Protein AF-A0A3B9PQG3-F1 (afdb_monomer_lite)

Foldseek 3Di:
DAAEAQKDKDFDDDPNDTPDIDIDRAHNVVLLVVQCVVVVHDSVVSVVCVVVVVDDPCCCPPRVVVSLLVVLVVVLVVLVCVVVVDVDDDDAEAEYAYLNLLRPCSQVSNCVSNVHRYDYDALCVVPDDDPVDDVVVCRSCRRNCPVVSVVVCVVVPD

Secondary structure (DSSP, 8-state):
-EE-SS-EEEEEEETTEEEEEEEES--HHHHHHHHHHHHT--HHHHHHHHHHT-S-TTHIIIIIHHHHHHHHHHHHHHHHHHHHHSS----SEEEEBSGGGGSTTHHHHHHHHHTSEEEE--TTTTPPPPTTS-HHHHHHHGGGGHHHHHHHHTTS--

Sequence (158 aa):
VDIGASVMNVTMFRNGQSIYSREQAFGGSQLTQDIARQYGMSFEEAEAAKRAGSLPDSYPRDMMRPFMDSLALEVSRALQFFFTSTSFNQVDHIVLAGGCAVMPGLGDVVGARAQVDTIIANPFAGMTLSSKVRPKALLADAPSLMAACGLALRRFDA

Radius of gyration: 16.83 Å; chains: 1; bounding box: 45×30×45 Å

pLDDT: mean 94.5, std 5.49, range [44.44, 98.31]

Structure (mmCIF, N/CA/C/O backbone):
data_AF-A0A3B9PQG3-F1
#
_entry.id   AF-A0A3B9PQG3-F1
#
loop_
_atom_site.group_PDB
_atom_site.id
_atom_site.type_symbol
_atom_site.label_atom_id
_atom_site.label_alt_id
_atom_site.label_comp_id
_atom_site.label_asym_id
_atom_site.label_entity_id
_atom_site.label_seq_id
_atom_site.pdbx_PDB_ins_code
_atom_site.Cartn_x
_atom_site.Cartn_y
_atom_site.Cartn_z
_atom_site.occupancy
_atom_site.B_iso_or_equiv
_atom_site.auth_seq_id
_atom_site.auth_comp_id
_atom_site.auth_asym_id
_atom_site.auth_atom_id
_atom_site.pdbx_PDB_model_num
ATOM 1 N N . VAL A 1 1 ? -4.626 0.442 6.675 1.00 97.50 1 VAL A N 1
ATOM 2 C CA . VAL A 1 1 ? -3.214 0.701 6.320 1.00 97.50 1 VAL A CA 1
ATOM 3 C C . VAL A 1 1 ? -3.191 1.270 4.918 1.00 97.50 1 VAL A C 1
ATOM 5 O O . VAL A 1 1 ? -3.508 0.547 3.987 1.00 97.50 1 VAL A O 1
ATOM 8 N N . ASP A 1 2 ? -2.898 2.554 4.773 1.00 97.69 2 ASP A N 1
ATOM 9 C CA . ASP A 1 2 ? -2.782 3.229 3.479 1.00 97.69 2 ASP A CA 1
ATOM 10 C C . ASP A 1 2 ? -1.301 3.345 3.107 1.00 97.69 2 ASP A C 1
ATOM 12 O O . ASP A 1 2 ? -0.537 3.995 3.821 1.00 97.69 2 ASP A O 1
ATOM 16 N N . ILE A 1 3 ? -0.882 2.661 2.041 1.00 97.69 3 ILE A N 1
ATOM 17 C CA . ILE A 1 3 ? 0.507 2.647 1.580 1.00 97.69 3 ILE A CA 1
ATOM 18 C C . ILE A 1 3 ? 0.643 3.529 0.338 1.00 97.69 3 ILE A C 1
ATOM 20 O O . ILE A 1 3 ? 0.370 3.111 -0.797 1.00 97.69 3 ILE A O 1
ATOM 24 N N . GLY A 1 4 ? 1.110 4.755 0.565 1.00 95.75 4 GLY A N 1
ATOM 25 C CA . GLY A 1 4 ? 1.406 5.725 -0.478 1.00 95.75 4 GLY A CA 1
ATOM 26 C C . GLY A 1 4 ? 2.776 5.524 -1.129 1.00 95.75 4 GLY A C 1
ATOM 27 O O . GLY A 1 4 ? 3.433 4.487 -1.004 1.00 95.75 4 GLY A O 1
ATOM 28 N N . ALA A 1 5 ? 3.220 6.556 -1.846 1.00 95.44 5 ALA A N 1
ATOM 29 C CA . ALA A 1 5 ? 4.530 6.567 -2.490 1.00 95.44 5 ALA A CA 1
ATOM 30 C C . ALA A 1 5 ? 5.664 6.708 -1.459 1.00 95.44 5 ALA A C 1
ATOM 32 O O . ALA A 1 5 ? 6.602 5.921 -1.467 1.00 95.44 5 ALA A O 1
ATOM 33 N N . SER A 1 6 ? 5.563 7.662 -0.533 1.00 96.06 6 SER A N 1
ATOM 34 C CA . SER A 1 6 ? 6.644 7.952 0.429 1.00 96.06 6 SER A CA 1
ATOM 35 C C . SER A 1 6 ? 6.250 7.742 1.890 1.00 96.06 6 SER A C 1
ATOM 37 O O . SER A 1 6 ? 7.124 7.657 2.749 1.00 96.06 6 SER A O 1
ATOM 39 N N . VAL A 1 7 ? 4.948 7.687 2.171 1.00 97.12 7 VAL A N 1
ATOM 40 C CA . VAL A 1 7 ? 4.403 7.579 3.525 1.00 97.12 7 VAL A CA 1
ATOM 41 C C . VAL A 1 7 ? 3.385 6.450 3.567 1.00 97.12 7 VAL A C 1
ATOM 43 O O . VAL A 1 7 ? 2.550 6.316 2.667 1.00 97.12 7 VAL A O 1
ATOM 46 N N . MET A 1 8 ? 3.453 5.669 4.640 1.00 97.44 8 MET A N 1
ATOM 47 C CA . MET A 1 8 ? 2.469 4.671 5.014 1.00 97.44 8 MET A CA 1
ATOM 48 C C . MET A 1 8 ? 1.732 5.157 6.259 1.00 97.44 8 MET A C 1
ATOM 50 O O . MET A 1 8 ? 2.355 5.435 7.283 1.00 97.44 8 MET A O 1
ATOM 54 N N . ASN A 1 9 ? 0.405 5.196 6.185 1.00 97.44 9 ASN A N 1
ATOM 55 C CA . ASN A 1 9 ? -0.466 5.578 7.287 1.00 97.44 9 ASN A CA 1
ATOM 56 C C . ASN A 1 9 ? -1.170 4.350 7.864 1.00 97.44 9 ASN A C 1
ATOM 58 O O . ASN A 1 9 ? -1.861 3.601 7.164 1.00 97.44 9 ASN A O 1
ATOM 62 N N . VAL A 1 10 ? -1.022 4.145 9.168 1.00 97.38 10 VAL A N 1
ATOM 63 C CA . VAL A 1 10 ? -1.710 3.089 9.907 1.00 97.38 10 VAL A CA 1
ATOM 64 C C . VAL A 1 10 ? -2.716 3.736 10.837 1.00 97.38 10 VAL A C 1
ATOM 66 O O . VAL A 1 10 ? -2.344 4.378 11.814 1.00 97.38 10 VAL A O 1
ATOM 69 N N . THR A 1 11 ? -3.995 3.537 10.537 1.00 97.25 11 THR A N 1
ATOM 70 C CA . THR A 1 11 ? -5.111 4.033 11.342 1.00 97.25 11 THR A CA 1
ATOM 71 C C . THR A 1 11 ? -5.914 2.851 11.865 1.00 97.25 11 THR A C 1
ATOM 73 O O . THR A 1 11 ? -6.300 1.980 11.083 1.00 97.25 11 THR A O 1
ATOM 76 N N . MET A 1 12 ? -6.158 2.825 13.175 1.00 96.62 12 MET A N 1
ATOM 77 C CA . MET A 1 12 ? -7.014 1.834 13.825 1.00 96.62 12 MET A CA 1
ATOM 78 C C . MET A 1 12 ? -8.394 2.431 14.049 1.00 96.62 12 MET A C 1
ATOM 80 O O . MET A 1 12 ? -8.521 3.512 14.629 1.00 96.62 12 MET A O 1
ATOM 84 N N . PHE A 1 13 ? -9.421 1.704 13.620 1.00 96.06 13 PHE A N 1
ATOM 85 C CA . PHE A 1 13 ? -10.812 2.094 13.796 1.00 96.06 13 PHE A CA 1
ATOM 86 C C . PHE A 1 13 ? -11.514 1.165 14.778 1.00 96.06 13 PHE A C 1
ATOM 88 O O . PHE A 1 13 ? -11.330 -0.049 14.739 1.00 96.06 13 PHE A O 1
ATOM 95 N N . ARG A 1 14 ? -12.379 1.736 15.615 1.00 94.50 14 ARG A N 1
ATOM 96 C CA . ARG A 1 14 ? -13.340 0.996 16.434 1.00 94.50 14 ARG A CA 1
ATOM 97 C C . ARG A 1 14 ? -14.684 1.702 16.365 1.00 94.50 14 ARG A C 1
ATOM 99 O O . ARG A 1 14 ? -14.751 2.902 16.602 1.00 94.50 14 ARG A O 1
ATOM 106 N N . ASN A 1 15 ? -15.748 0.968 16.039 1.00 93.12 15 ASN A N 1
ATOM 107 C CA . ASN A 1 15 ? -17.109 1.511 15.927 1.00 93.12 15 ASN A CA 1
ATOM 108 C C . ASN A 1 15 ? -17.186 2.772 15.037 1.00 93.12 15 ASN A C 1
ATOM 110 O O . ASN A 1 15 ? -17.832 3.754 15.389 1.00 93.12 15 ASN A O 1
ATOM 114 N N . GLY A 1 16 ? -16.461 2.768 13.912 1.00 89.62 16 GLY A N 1
ATOM 115 C CA . GLY A 1 16 ? -16.402 3.898 12.976 1.00 89.62 16 GLY A CA 1
ATOM 116 C C . GLY A 1 16 ? -15.525 5.077 13.419 1.00 89.62 16 GLY A C 1
ATOM 117 O O . GLY A 1 16 ? -15.369 6.025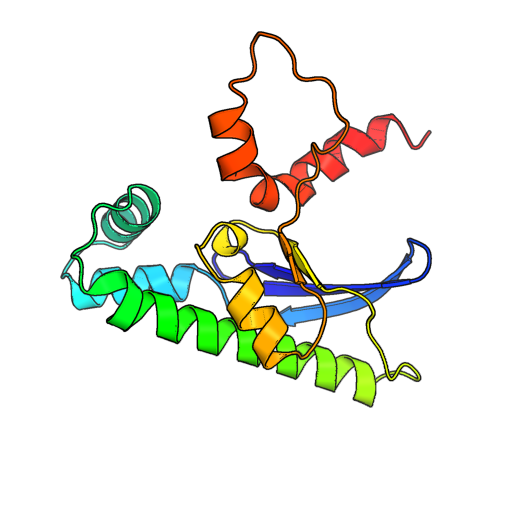 12.657 1.00 89.62 16 GLY A O 1
ATOM 118 N N . GLN A 1 17 ? -14.912 5.031 14.605 1.00 93.06 17 GLN A N 1
ATOM 119 C CA . GLN A 1 17 ? -14.049 6.098 15.113 1.00 93.06 17 GLN A CA 1
ATOM 120 C C . GLN A 1 17 ? -12.574 5.709 15.042 1.00 93.06 17 GLN A C 1
ATOM 122 O O . GLN A 1 17 ? -12.203 4.586 15.383 1.00 93.06 17 GLN A O 1
ATOM 127 N N . SER A 1 18 ? -11.727 6.649 14.619 1.00 94.25 18 SER A N 1
ATOM 128 C CA . SER A 1 18 ? -10.272 6.490 14.674 1.00 94.25 18 SER A CA 1
ATOM 129 C C . SER A 1 18 ? -9.798 6.599 16.122 1.00 94.25 18 SER A C 1
ATOM 131 O O . SER A 1 18 ? -10.031 7.61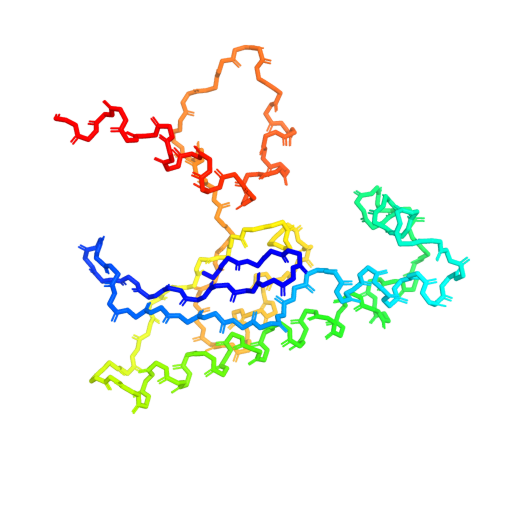5 16.775 1.00 94.25 18 SER A O 1
ATOM 133 N N . ILE A 1 19 ? -9.148 5.550 16.623 1.00 95.44 19 ILE A N 1
ATOM 134 C CA . ILE A 1 19 ? -8.654 5.465 18.009 1.00 95.44 19 ILE A CA 1
ATOM 135 C C . ILE A 1 19 ? -7.128 5.548 18.102 1.00 95.44 19 ILE A C 1
ATOM 137 O O . ILE A 1 19 ? -6.579 5.766 19.179 1.00 95.44 19 ILE A O 1
ATOM 141 N N . TYR A 1 20 ? -6.437 5.351 16.982 1.00 95.12 20 TYR A N 1
ATOM 142 C CA . TYR A 1 20 ? -4.985 5.398 16.890 1.00 95.12 20 TYR A CA 1
ATOM 143 C C . TYR A 1 20 ? -4.593 5.702 15.450 1.00 95.12 20 TYR A C 1
ATOM 145 O O . TYR A 1 20 ? -5.177 5.146 14.519 1.00 95.12 20 TYR A O 1
ATOM 153 N N . SER A 1 21 ? -3.590 6.553 15.262 1.00 95.38 21 SER A N 1
ATOM 154 C CA . SER A 1 21 ? -3.018 6.817 13.947 1.00 95.38 21 SER A CA 1
ATOM 155 C C . SER A 1 21 ? -1.517 7.016 14.058 1.00 95.38 21 SER A C 1
ATOM 157 O O . SER A 1 21 ? -1.042 7.666 14.991 1.00 95.38 21 SER A O 1
ATOM 159 N N . ARG A 1 22 ? -0.775 6.466 13.102 1.00 93.94 22 ARG A N 1
ATOM 160 C CA . ARG A 1 22 ? 0.666 6.656 12.995 1.00 93.94 22 ARG A CA 1
ATOM 161 C C . ARG A 1 22 ? 1.103 6.666 11.541 1.00 93.94 22 ARG A C 1
ATOM 163 O O . ARG A 1 22 ? 0.631 5.861 10.740 1.00 93.94 22 ARG A O 1
ATOM 170 N N . GLU A 1 23 ? 2.050 7.542 11.248 1.00 95.50 23 GLU A N 1
ATOM 171 C CA . GLU A 1 23 ? 2.705 7.624 9.949 1.00 95.50 23 GLU A CA 1
ATOM 172 C C . GLU A 1 23 ? 4.098 6.990 10.025 1.00 95.50 23 GLU A C 1
ATOM 174 O O . GLU A 1 23 ? 4.794 7.095 11.040 1.00 95.50 23 GLU A O 1
ATOM 179 N N . GLN A 1 24 ? 4.504 6.337 8.942 1.00 94.12 24 GLN A N 1
ATOM 180 C CA . GLN A 1 24 ? 5.828 5.755 8.763 1.00 94.12 24 GLN A CA 1
ATOM 181 C C . GLN A 1 24 ? 6.386 6.227 7.418 1.00 94.12 24 GLN A C 1
ATOM 183 O O . GLN A 1 24 ? 5.690 6.170 6.402 1.00 94.12 24 GLN A O 1
ATOM 188 N N . ALA A 1 25 ? 7.648 6.663 7.395 1.00 96.31 25 ALA A N 1
ATOM 189 C CA . ALA A 1 25 ? 8.363 7.020 6.167 1.00 96.31 25 ALA A CA 1
ATOM 190 C C . ALA A 1 25 ? 8.750 5.751 5.385 1.00 96.31 25 ALA A C 1
ATOM 192 O O . ALA A 1 25 ? 9.902 5.323 5.372 1.00 96.31 25 ALA A O 1
ATOM 193 N N . PHE A 1 26 ? 7.744 5.108 4.803 1.00 96.81 26 PHE A N 1
ATOM 194 C CA . PHE A 1 26 ? 7.833 3.878 4.032 1.00 96.81 26 PHE A CA 1
ATOM 195 C C . PHE A 1 26 ? 6.793 3.931 2.912 1.00 96.81 26 PHE A C 1
ATOM 197 O O . PHE A 1 26 ? 5.665 4.368 3.134 1.00 96.81 26 PHE A O 1
ATOM 204 N N . GLY A 1 27 ? 7.137 3.469 1.712 1.00 96.00 27 GLY A N 1
ATOM 205 C CA . GLY A 1 27 ? 6.189 3.452 0.604 1.00 96.00 27 GLY A CA 1
ATOM 206 C C . GLY A 1 27 ? 6.794 2.987 -0.714 1.00 96.00 27 GLY A C 1
ATOM 207 O O . GLY A 1 27 ? 7.972 2.637 -0.802 1.00 96.00 27 GLY A O 1
ATOM 208 N N . GLY A 1 28 ? 5.967 2.989 -1.758 1.00 96.88 28 GLY A N 1
ATOM 209 C CA . GLY A 1 28 ? 6.313 2.446 -3.074 1.00 96.88 28 GLY A CA 1
ATOM 210 C C . GLY A 1 28 ? 7.472 3.138 -3.795 1.00 96.88 28 GLY A C 1
ATOM 211 O O . GLY A 1 28 ? 8.076 2.520 -4.669 1.00 96.88 28 GLY A O 1
ATOM 212 N N . SER A 1 29 ? 7.821 4.373 -3.426 1.00 97.25 29 SER A N 1
ATOM 213 C CA . SER A 1 29 ? 8.975 5.100 -3.967 1.00 97.25 29 SER A CA 1
ATOM 214 C C . SER A 1 29 ? 10.284 4.367 -3.694 1.00 97.25 29 SER A C 1
ATOM 216 O O . SER A 1 29 ? 11.190 4.444 -4.519 1.00 97.25 29 SER A O 1
ATOM 218 N N . GLN A 1 30 ? 10.387 3.640 -2.574 1.00 97.06 30 GLN A N 1
ATOM 219 C CA . GLN A 1 30 ? 11.568 2.832 -2.270 1.00 97.06 30 GLN A CA 1
ATOM 220 C C . GLN A 1 30 ? 11.753 1.732 -3.321 1.00 97.06 30 GLN A C 1
ATOM 222 O O . GLN A 1 30 ? 12.812 1.637 -3.932 1.00 97.06 30 GLN A O 1
ATOM 227 N N . LEU A 1 31 ? 10.685 0.987 -3.623 1.00 97.56 31 LEU A N 1
ATOM 228 C CA . LEU A 1 31 ? 10.709 -0.036 -4.667 1.00 97.56 31 LEU A CA 1
ATOM 229 C C . LEU A 1 31 ? 11.034 0.559 -6.042 1.00 97.56 31 LEU A C 1
ATOM 231 O O . LEU A 1 31 ? 11.818 -0.013 -6.791 1.00 97.56 31 LEU A O 1
ATOM 235 N N . THR A 1 32 ? 10.466 1.719 -6.374 1.00 98.00 32 THR A N 1
ATOM 236 C CA . THR A 1 32 ? 10.758 2.410 -7.638 1.00 98.00 32 THR A CA 1
ATOM 237 C C . THR A 1 32 ? 12.224 2.833 -7.740 1.00 98.00 32 THR A C 1
ATOM 239 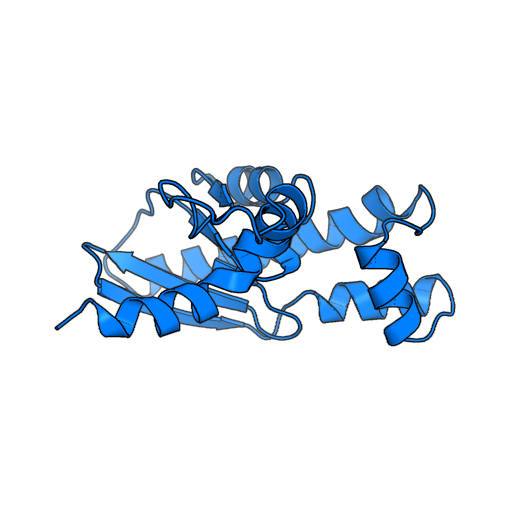O O . THR A 1 32 ? 12.835 2.665 -8.793 1.00 98.00 32 THR A O 1
ATOM 242 N N . GLN A 1 33 ? 12.820 3.333 -6.654 1.00 97.62 33 GLN A N 1
ATOM 243 C CA . GLN A 1 33 ? 14.248 3.663 -6.614 1.00 97.62 33 GLN A CA 1
ATOM 244 C C . GLN A 1 33 ? 15.127 2.425 -6.779 1.00 97.62 33 GLN A C 1
ATOM 246 O O . GLN A 1 33 ? 16.127 2.485 -7.495 1.00 97.62 33 GLN A O 1
ATOM 251 N N . ASP A 1 34 ? 14.755 1.311 -6.153 1.00 97.06 34 ASP A N 1
ATOM 252 C CA . ASP A 1 34 ? 15.495 0.061 -6.288 1.00 97.06 34 ASP A CA 1
ATOM 253 C C . ASP A 1 34 ? 15.447 -0.435 -7.739 1.00 97.06 34 ASP A C 1
ATOM 255 O O . ASP A 1 34 ? 16.491 -0.763 -8.300 1.00 97.06 34 ASP A O 1
ATOM 259 N N . ILE A 1 35 ? 14.272 -0.408 -8.384 1.00 97.81 35 ILE A N 1
ATOM 260 C CA . ILE A 1 35 ? 14.096 -0.756 -9.809 1.00 97.81 35 ILE A CA 1
ATOM 261 C C . ILE A 1 35 ? 14.981 0.133 -10.689 1.00 97.81 35 ILE A C 1
ATOM 263 O O . ILE A 1 35 ? 15.716 -0.375 -11.536 1.00 97.81 35 ILE A O 1
ATOM 267 N N . ALA A 1 36 ? 14.942 1.451 -10.467 1.00 97.81 36 ALA A N 1
ATOM 268 C CA . ALA A 1 36 ? 15.739 2.417 -11.218 1.00 97.81 36 ALA A CA 1
ATOM 269 C C . ALA A 1 36 ? 17.240 2.101 -11.132 1.00 97.81 36 ALA A C 1
ATOM 271 O O . ALA A 1 36 ? 17.930 2.050 -12.149 1.00 97.81 36 ALA A O 1
ATOM 272 N N . ARG A 1 37 ? 17.737 1.806 -9.925 1.00 97.25 37 ARG A N 1
ATOM 273 C CA . ARG A 1 37 ? 19.141 1.438 -9.690 1.00 97.25 37 ARG A CA 1
ATOM 274 C C . ARG A 1 37 ? 19.509 0.105 -10.333 1.00 97.25 37 ARG A C 1
ATOM 276 O O . ARG A 1 37 ? 20.555 0.016 -10.965 1.00 97.25 37 ARG A O 1
ATOM 283 N N . GLN A 1 38 ? 18.661 -0.910 -10.177 1.00 96.62 38 GLN A N 1
ATOM 284 C CA . GLN A 1 38 ? 18.934 -2.267 -10.649 1.00 96.62 38 GLN A CA 1
ATOM 285 C C . GLN A 1 38 ? 18.976 -2.358 -12.177 1.00 96.62 38 GLN A C 1
ATOM 287 O O . GLN A 1 38 ? 19.794 -3.096 -12.723 1.00 96.62 38 GLN A O 1
ATOM 292 N N . TYR A 1 39 ? 18.100 -1.623 -12.865 1.00 95.56 39 TYR A N 1
ATOM 293 C CA . TYR A 1 39 ? 17.972 -1.691 -14.322 1.00 95.56 39 TYR A CA 1
ATOM 294 C C . TYR A 1 39 ? 18.550 -0.473 -15.055 1.00 95.56 39 TYR A C 1
ATOM 296 O O . TYR A 1 39 ? 18.420 -0.387 -16.273 1.00 95.56 39 TYR A O 1
ATOM 304 N N . GLY A 1 40 ? 19.197 0.455 -14.340 1.00 96.25 40 GLY A N 1
ATOM 305 C CA . GLY A 1 40 ? 19.820 1.640 -14.936 1.00 96.25 40 GLY A CA 1
ATOM 306 C C . GLY A 1 40 ? 18.820 2.600 -15.586 1.00 96.25 40 GLY A C 1
ATOM 307 O O . GLY A 1 40 ? 19.140 3.226 -16.592 1.00 96.25 40 GLY A O 1
ATOM 308 N N . MET A 1 41 ? 17.610 2.686 -15.033 1.00 97.19 41 MET A N 1
ATOM 309 C CA . MET A 1 41 ? 16.521 3.535 -15.521 1.00 97.19 41 MET A CA 1
ATOM 310 C C . MET A 1 41 ? 16.444 4.836 -14.715 1.00 97.19 41 MET A C 1
ATOM 312 O O . MET A 1 41 ? 16.886 4.902 -13.565 1.00 97.19 41 MET A O 1
ATOM 316 N N . SER A 1 42 ? 15.819 5.868 -15.277 1.00 98.12 42 SER A N 1
ATOM 317 C CA . SER A 1 42 ? 15.339 6.995 -14.475 1.00 98.12 42 SER A CA 1
ATOM 318 C C . SER A 1 42 ? 14.204 6.561 -13.535 1.00 98.12 42 SER A C 1
ATOM 320 O O . SER A 1 42 ? 13.564 5.523 -13.722 1.00 98.12 42 SER A O 1
ATOM 322 N N . PHE A 1 43 ? 13.922 7.369 -12.509 1.00 97.62 43 PHE A N 1
ATOM 323 C CA . PHE A 1 43 ? 12.820 7.095 -11.579 1.00 97.62 43 PHE A CA 1
ATOM 324 C C . PHE A 1 43 ? 11.459 7.021 -12.294 1.00 97.62 43 PHE A C 1
ATOM 326 O O . PHE A 1 43 ? 10.634 6.169 -11.971 1.00 97.62 43 PHE A O 1
ATOM 333 N N . GLU A 1 44 ? 11.234 7.888 -13.283 1.00 97.56 44 GLU A N 1
ATOM 334 C CA . GLU A 1 44 ? 9.987 7.943 -14.053 1.00 97.56 44 GLU A CA 1
ATOM 335 C C . GLU A 1 44 ? 9.810 6.704 -14.939 1.00 97.56 44 GLU A C 1
ATOM 337 O O . GLU A 1 44 ? 8.734 6.105 -14.955 1.00 97.56 44 GLU A O 1
ATOM 342 N N . GLU A 1 45 ? 10.876 6.270 -15.615 1.00 97.56 45 GLU A N 1
ATOM 343 C CA . GLU A 1 45 ? 10.878 5.034 -16.407 1.00 97.56 45 GLU A CA 1
ATOM 344 C C . GLU A 1 45 ? 10.650 3.803 -15.525 1.00 97.56 45 GLU A C 1
ATOM 346 O O . GLU A 1 45 ? 9.856 2.932 -15.878 1.00 97.56 45 GLU A O 1
ATOM 351 N N . ALA A 1 46 ? 11.284 3.752 -14.350 1.00 97.56 46 ALA A N 1
ATOM 352 C CA . ALA A 1 46 ? 11.094 2.673 -13.388 1.00 97.56 46 ALA A CA 1
ATOM 353 C C . ALA A 1 46 ? 9.647 2.607 -12.872 1.00 97.56 46 ALA A C 1
ATOM 355 O O . ALA A 1 46 ? 9.071 1.520 -12.786 1.00 97.56 46 ALA A O 1
ATOM 356 N N . GLU A 1 47 ? 9.029 3.752 -12.564 1.00 96.19 47 GLU A N 1
ATOM 357 C CA . GLU A 1 47 ? 7.626 3.811 -12.137 1.00 96.19 47 GLU A CA 1
ATOM 358 C C . GLU A 1 47 ? 6.688 3.345 -13.254 1.00 96.19 47 GLU A C 1
ATOM 360 O O . GLU A 1 47 ? 5.778 2.546 -13.013 1.00 96.19 47 GLU A O 1
ATOM 365 N N . ALA A 1 48 ? 6.922 3.811 -14.484 1.00 95.81 48 ALA A N 1
ATOM 366 C CA . ALA A 1 48 ? 6.142 3.414 -15.646 1.00 95.81 48 ALA A CA 1
ATOM 367 C C . ALA A 1 48 ? 6.259 1.906 -15.908 1.00 95.81 48 ALA A C 1
ATOM 369 O O . ALA A 1 48 ? 5.237 1.237 -16.067 1.00 95.81 48 ALA A O 1
ATOM 370 N N . ALA A 1 49 ? 7.475 1.352 -15.871 1.00 95.94 49 ALA A N 1
ATOM 371 C CA . ALA A 1 49 ? 7.722 -0.073 -16.072 1.00 95.94 49 ALA A CA 1
ATOM 372 C C . ALA A 1 49 ? 7.088 -0.936 -14.969 1.00 95.94 49 ALA A C 1
ATOM 374 O O . ALA A 1 49 ? 6.461 -1.957 -15.264 1.00 95.94 49 ALA A O 1
ATOM 375 N N . LYS A 1 50 ? 7.176 -0.494 -13.706 1.00 94.69 50 LYS A N 1
ATOM 376 C CA . LYS A 1 50 ? 6.515 -1.132 -12.556 1.00 94.69 50 LYS A CA 1
ATOM 377 C C . LYS A 1 50 ? 5.003 -1.213 -12.757 1.00 94.69 50 LYS A C 1
ATOM 379 O O . LYS A 1 50 ? 4.417 -2.273 -12.562 1.00 94.69 50 LYS A O 1
ATOM 384 N N . ARG A 1 51 ? 4.366 -0.107 -13.160 1.00 91.19 51 ARG A N 1
ATOM 385 C CA . ARG A 1 51 ? 2.908 -0.042 -13.376 1.00 91.19 51 ARG A CA 1
ATOM 386 C C . ARG A 1 51 ? 2.454 -0.795 -14.624 1.00 91.19 51 ARG A C 1
ATOM 388 O O . ARG A 1 51 ? 1.362 -1.353 -14.622 1.00 91.19 51 ARG A O 1
ATOM 395 N N . ALA A 1 52 ? 3.270 -0.802 -15.675 1.00 91.81 52 ALA A N 1
ATOM 396 C CA . ALA A 1 52 ? 2.989 -1.520 -16.915 1.00 91.81 52 ALA A CA 1
ATOM 397 C C . ALA A 1 52 ? 3.230 -3.034 -16.802 1.00 91.81 52 ALA A C 1
ATOM 399 O O . ALA A 1 52 ? 2.770 -3.781 -17.662 1.00 91.81 52 ALA A O 1
ATOM 400 N N . GLY A 1 53 ? 3.953 -3.489 -15.771 1.00 90.94 53 GLY A N 1
ATOM 401 C CA . GLY A 1 53 ? 4.369 -4.885 -15.642 1.00 90.94 53 GLY A CA 1
ATOM 402 C C . GLY A 1 53 ? 5.397 -5.295 -16.700 1.00 90.94 53 GLY A C 1
ATOM 403 O O . GLY A 1 53 ? 5.451 -6.459 -17.077 1.00 90.94 53 GLY A O 1
ATOM 404 N N . SER A 1 54 ? 6.191 -4.345 -17.202 1.00 93.88 54 SER A N 1
ATOM 405 C CA . SER A 1 54 ? 7.171 -4.563 -18.277 1.00 93.88 54 SER A CA 1
ATOM 406 C C . SER A 1 54 ? 8.597 -4.790 -17.759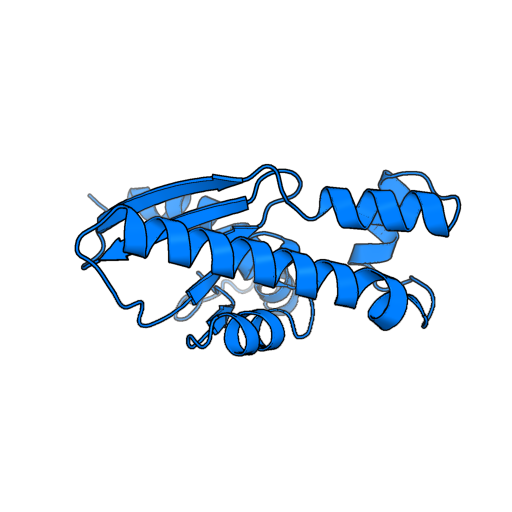 1.00 93.88 54 SER A C 1
ATOM 408 O O . SER A 1 54 ? 9.562 -4.599 -18.498 1.00 93.88 54 SER A O 1
ATOM 410 N N . LEU A 1 55 ? 8.741 -5.123 -16.474 1.00 95.44 55 LEU A N 1
ATOM 411 C CA . LEU A 1 55 ? 10.025 -5.439 -15.851 1.00 95.44 55 LEU A CA 1
ATOM 412 C C . LEU A 1 55 ? 10.420 -6.899 -16.130 1.00 95.44 55 LEU A C 1
ATOM 414 O O . LEU A 1 55 ? 9.541 -7.723 -16.381 1.00 95.44 55 LEU A O 1
ATOM 418 N N . PRO A 1 56 ? 11.720 -7.243 -16.073 1.00 95.56 56 PRO A N 1
ATOM 419 C CA . PRO A 1 56 ? 12.182 -8.613 -16.294 1.00 95.56 56 PRO A CA 1
ATOM 420 C C . PRO A 1 56 ? 11.540 -9.634 -15.346 1.00 95.56 56 PRO A C 1
ATOM 422 O O . PRO A 1 56 ? 11.219 -9.307 -14.206 1.00 95.56 56 PRO A O 1
ATOM 425 N N . ASP A 1 57 ? 11.470 -10.902 -15.761 1.00 94.38 57 ASP A N 1
ATOM 426 C CA . ASP A 1 57 ? 10.858 -12.002 -14.988 1.00 94.38 57 ASP A CA 1
ATOM 427 C C . ASP A 1 57 ? 11.483 -12.231 -13.599 1.00 94.38 57 ASP A C 1
ATOM 429 O O . ASP A 1 57 ? 10.899 -12.884 -12.732 1.00 94.38 57 ASP A O 1
ATOM 433 N N . SER A 1 58 ? 12.684 -11.702 -13.363 1.00 94.38 58 SER A N 1
ATOM 434 C CA . SER A 1 58 ? 13.342 -11.710 -12.058 1.00 94.38 58 SER A CA 1
ATOM 435 C C . SER A 1 58 ? 12.710 -10.751 -11.044 1.00 94.38 58 SER A C 1
ATOM 437 O O . SER A 1 58 ? 12.755 -11.023 -9.843 1.00 94.38 58 SER A O 1
ATOM 439 N N . TYR A 1 59 ? 12.077 -9.666 -11.502 1.00 96.38 59 TYR A N 1
ATOM 440 C CA . TYR A 1 59 ? 11.553 -8.584 -10.664 1.00 96.38 59 TYR A CA 1
ATOM 441 C C . TYR A 1 59 ? 10.620 -9.054 -9.530 1.00 96.38 59 TYR A C 1
ATOM 443 O O . TYR A 1 59 ? 10.844 -8.648 -8.380 1.00 96.38 59 TYR A O 1
ATOM 451 N N . PRO A 1 60 ? 9.608 -9.918 -9.776 1.00 95.94 60 PRO A N 1
ATOM 452 C CA . PRO A 1 60 ? 8.689 -10.348 -8.725 1.00 95.94 60 PRO A CA 1
ATOM 453 C C . PRO A 1 60 ? 9.391 -11.022 -7.540 1.00 95.94 60 PRO A C 1
ATOM 455 O O . PRO A 1 60 ? 9.023 -10.803 -6.386 1.00 95.94 60 PRO A O 1
ATOM 458 N N . ARG A 1 61 ? 10.417 -11.831 -7.817 1.00 95.69 61 ARG A N 1
ATOM 459 C CA . ARG A 1 61 ? 11.170 -12.572 -6.798 1.00 95.69 61 ARG A CA 1
ATOM 460 C C . ARG A 1 61 ? 12.236 -11.705 -6.142 1.00 95.69 61 ARG A C 1
ATOM 462 O O . ARG A 1 61 ? 12.356 -11.728 -4.923 1.00 95.69 61 ARG A O 1
ATOM 469 N N . ASP A 1 62 ? 12.997 -10.968 -6.942 1.00 95.62 62 ASP A N 1
ATOM 470 C CA . ASP A 1 62 ? 14.242 -10.351 -6.482 1.00 95.62 62 ASP A CA 1
ATOM 471 C C . ASP A 1 62 ? 14.020 -8.957 -5.882 1.00 95.62 62 ASP A C 1
ATOM 473 O O . ASP A 1 62 ? 14.869 -8.467 -5.144 1.00 95.62 62 ASP A O 1
ATOM 477 N N . MET A 1 63 ? 12.877 -8.318 -6.164 1.00 96.50 63 MET A N 1
ATOM 478 C CA . MET A 1 63 ? 12.603 -6.943 -5.726 1.00 96.50 63 MET A CA 1
ATOM 479 C C . MET A 1 63 ? 11.214 -6.783 -5.112 1.00 96.50 63 MET A C 1
ATOM 481 O O . MET A 1 63 ? 11.082 -6.290 -3.992 1.00 96.50 63 MET A O 1
ATOM 485 N N . MET A 1 64 ? 10.168 -7.238 -5.811 1.00 96.44 64 MET A N 1
ATOM 486 C CA . MET A 1 64 ? 8.787 -7.078 -5.345 1.00 96.44 64 MET A CA 1
ATOM 487 C C . MET A 1 64 ? 8.550 -7.848 -4.042 1.00 96.44 64 MET A C 1
ATOM 489 O O . MET A 1 64 ? 8.032 -7.285 -3.080 1.00 96.44 64 MET A O 1
ATOM 493 N N . ARG A 1 65 ? 8.969 -9.119 -3.972 1.00 97.06 65 ARG A N 1
ATOM 494 C CA . ARG A 1 65 ? 8.794 -9.943 -2.771 1.00 97.06 65 ARG A CA 1
ATOM 495 C C . ARG A 1 65 ? 9.544 -9.398 -1.542 1.00 97.06 65 ARG A C 1
ATOM 497 O O . ARG A 1 65 ? 8.877 -9.212 -0.526 1.00 97.06 65 ARG A O 1
ATOM 504 N N . PRO A 1 66 ? 10.844 -9.050 -1.607 1.00 97.69 66 PRO A N 1
ATOM 505 C CA . PRO A 1 66 ? 11.535 -8.397 -0.492 1.00 97.69 66 PRO A CA 1
ATOM 506 C C . PRO A 1 66 ? 10.872 -7.096 -0.019 1.00 97.69 66 PRO A C 1
ATOM 508 O O . PRO A 1 66 ? 10.802 -6.833 1.186 1.00 97.69 66 PRO A O 1
ATOM 511 N N . PHE A 1 67 ? 10.344 -6.290 -0.948 1.00 97.94 67 PHE A N 1
ATOM 512 C CA . PHE A 1 67 ? 9.571 -5.098 -0.598 1.00 97.94 67 PHE A CA 1
ATOM 513 C C . PHE A 1 67 ? 8.274 -5.450 0.146 1.00 97.94 67 PHE A C 1
ATOM 515 O O . PHE A 1 67 ? 7.992 -4.846 1.181 1.00 97.94 67 PHE A O 1
ATOM 522 N N . MET A 1 68 ? 7.514 -6.451 -0.317 1.00 98.00 68 MET A N 1
ATOM 523 C CA . MET A 1 68 ? 6.308 -6.928 0.380 1.00 98.00 68 MET A CA 1
ATOM 524 C C . MET A 1 68 ? 6.622 -7.462 1.781 1.00 98.00 68 MET A C 1
ATOM 526 O O . MET A 1 68 ? 5.902 -7.151 2.729 1.00 98.00 68 MET A O 1
ATOM 530 N N . ASP A 1 69 ? 7.712 -8.217 1.939 1.00 98.06 69 ASP A N 1
ATOM 531 C CA . ASP A 1 69 ? 8.132 -8.747 3.241 1.00 98.06 69 ASP A CA 1
ATOM 532 C C . ASP A 1 69 ? 8.520 -7.612 4.211 1.00 98.06 69 ASP A C 1
ATOM 534 O O . ASP A 1 69 ? 8.219 -7.681 5.409 1.00 98.06 69 ASP A O 1
ATOM 538 N N . SER A 1 70 ? 9.138 -6.545 3.690 1.00 97.94 70 SER A N 1
ATOM 539 C CA . SER A 1 70 ? 9.488 -5.336 4.450 1.00 97.94 70 SER A CA 1
ATOM 540 C C . SER A 1 70 ? 8.245 -4.537 4.846 1.00 97.94 70 SER A C 1
ATOM 542 O O . SER A 1 70 ? 8.107 -4.148 6.003 1.00 97.94 70 SER A O 1
ATOM 544 N N . LEU A 1 71 ? 7.293 -4.364 3.925 1.00 97.88 71 LEU A N 1
ATOM 545 C CA . LEU A 1 71 ? 6.002 -3.726 4.192 1.00 97.88 71 LEU A CA 1
ATOM 546 C C . LEU A 1 71 ? 5.238 -4.484 5.283 1.00 97.88 71 LEU A C 1
ATOM 548 O O . LEU A 1 71 ? 4.777 -3.887 6.255 1.00 97.88 71 LEU A O 1
ATOM 552 N N . ALA A 1 72 ? 5.149 -5.810 5.171 1.00 98.06 72 ALA A N 1
ATOM 553 C CA . ALA A 1 72 ? 4.487 -6.638 6.170 1.00 98.06 72 ALA A CA 1
ATOM 554 C C . ALA A 1 72 ? 5.154 -6.513 7.550 1.00 98.06 72 ALA A C 1
ATOM 556 O O . ALA A 1 72 ? 4.467 -6.519 8.578 1.00 98.06 72 ALA A O 1
ATOM 557 N N . LEU A 1 73 ? 6.486 -6.381 7.600 1.00 97.75 73 LEU A N 1
ATOM 558 C CA . LEU A 1 73 ? 7.208 -6.118 8.844 1.00 97.75 73 LEU A CA 1
ATOM 559 C C . LEU A 1 73 ? 6.833 -4.761 9.445 1.00 97.75 73 LEU A C 1
ATOM 561 O O . LEU A 1 73 ? 6.583 -4.698 10.648 1.00 97.75 73 LEU A O 1
ATOM 565 N N . GLU A 1 74 ? 6.747 -3.705 8.638 1.00 97.06 74 GLU A N 1
ATOM 566 C CA . GLU A 1 74 ? 6.309 -2.383 9.103 1.00 97.06 74 GLU A CA 1
ATOM 567 C C . GLU A 1 74 ? 4.867 -2.407 9.634 1.00 97.06 74 GLU A C 1
ATOM 569 O O . GLU A 1 74 ? 4.589 -1.847 10.695 1.00 97.06 74 GLU A O 1
ATOM 574 N N . VAL A 1 75 ? 3.959 -3.139 8.979 1.00 97.50 75 VAL A N 1
ATOM 575 C CA . VAL A 1 75 ? 2.584 -3.343 9.474 1.00 97.50 75 VAL A CA 1
ATOM 576 C C . VAL A 1 75 ? 2.577 -4.082 10.814 1.00 97.50 75 VAL A C 1
ATOM 578 O O . VAL A 1 75 ? 1.909 -3.651 11.754 1.00 97.50 75 VAL A O 1
ATOM 581 N N . SER A 1 76 ? 3.365 -5.152 10.938 1.00 96.69 76 SER A N 1
ATOM 582 C CA . SER A 1 76 ? 3.479 -5.925 12.186 1.00 96.69 76 SER A CA 1
ATOM 583 C C . SER A 1 76 ? 4.024 -5.067 13.334 1.00 96.69 76 SER A C 1
ATOM 585 O O . SER A 1 76 ? 3.515 -5.116 14.453 1.00 96.69 76 SER A O 1
ATOM 587 N N . ARG A 1 77 ? 5.029 -4.226 13.053 1.00 96.44 77 ARG A N 1
ATOM 588 C CA . ARG A 1 77 ? 5.569 -3.257 14.017 1.00 96.44 77 ARG A CA 1
ATOM 589 C C . ARG A 1 77 ? 4.503 -2.254 14.441 1.00 96.44 77 ARG A C 1
ATOM 591 O O . ARG A 1 77 ? 4.356 -2.002 15.632 1.00 96.44 77 ARG A O 1
ATOM 598 N N . ALA A 1 78 ? 3.741 -1.701 13.499 1.00 96.06 78 ALA A N 1
ATOM 599 C CA . ALA A 1 78 ? 2.673 -0.754 13.810 1.00 96.06 78 ALA A CA 1
ATOM 600 C C . ALA A 1 78 ? 1.586 -1.367 14.712 1.00 96.06 78 ALA A C 1
ATOM 602 O O . ALA A 1 78 ? 1.154 -0.715 15.661 1.00 96.06 78 ALA A O 1
ATOM 603 N N . LEU A 1 79 ? 1.206 -2.629 14.477 1.00 96.12 79 LEU A N 1
ATOM 604 C CA . LEU A 1 79 ? 0.296 -3.377 15.355 1.00 96.12 79 LEU A CA 1
ATOM 605 C C . LEU A 1 79 ? 0.879 -3.550 16.761 1.00 96.12 79 LEU A C 1
ATOM 607 O O . LEU A 1 79 ? 0.203 -3.281 17.750 1.00 96.12 79 LEU A O 1
ATOM 611 N N . GLN A 1 80 ? 2.156 -3.924 16.863 1.00 95.25 80 GLN A N 1
ATOM 612 C CA . GLN A 1 80 ? 2.829 -4.051 18.154 1.00 95.25 80 GLN A CA 1
ATOM 613 C C . GLN A 1 80 ? 2.864 -2.720 18.918 1.00 95.25 80 GLN A C 1
ATOM 615 O O . GLN A 1 80 ? 2.618 -2.692 20.125 1.00 95.25 80 GLN A O 1
ATOM 620 N N . PHE A 1 81 ? 3.129 -1.604 18.234 1.00 94.94 81 PHE A N 1
ATOM 621 C CA . PHE A 1 81 ? 3.066 -0.279 18.851 1.00 94.94 81 PHE A CA 1
ATOM 622 C C . PHE A 1 81 ? 1.656 0.061 19.333 1.00 94.94 81 PHE A C 1
ATOM 624 O O . PHE A 1 81 ? 1.508 0.579 20.437 1.00 94.94 81 PHE A O 1
ATOM 631 N N . PHE A 1 82 ? 0.622 -0.273 18.561 1.00 96.06 82 PHE A N 1
ATOM 632 C CA . PHE A 1 82 ? -0.764 -0.088 18.984 1.00 96.06 82 PHE A CA 1
ATOM 633 C C . PHE A 1 82 ? -1.092 -0.887 20.257 1.00 96.06 82 PHE A C 1
ATOM 635 O O . PHE A 1 82 ? -1.607 -0.309 21.214 1.00 96.06 82 PHE A O 1
ATOM 642 N N . PHE A 1 83 ? -0.729 -2.171 20.320 1.00 95.94 83 PHE A N 1
ATOM 643 C CA . PHE A 1 83 ? -1.008 -3.019 21.489 1.00 95.94 83 PHE A CA 1
ATOM 644 C C . PHE A 1 83 ? -0.225 -2.623 22.742 1.00 95.94 83 PHE A C 1
ATOM 646 O O . PHE A 1 83 ? -0.707 -2.778 23.856 1.00 95.94 83 PHE A O 1
ATOM 653 N N . THR A 1 84 ? 0.990 -2.101 22.576 1.00 95.44 84 THR A N 1
ATOM 654 C CA . THR A 1 84 ? 1.818 -1.644 23.706 1.00 95.44 84 THR A CA 1
ATOM 655 C C . THR A 1 84 ? 1.456 -0.236 24.182 1.00 95.44 84 THR A C 1
ATOM 657 O O . THR A 1 84 ? 1.757 0.114 25.319 1.00 95.44 84 THR A O 1
ATOM 660 N N . SER A 1 85 ? 0.804 0.568 23.336 1.00 92.81 85 SER A N 1
ATOM 661 C CA . SER A 1 85 ? 0.449 1.967 23.630 1.00 92.81 85 SER A CA 1
ATOM 662 C C . SER A 1 85 ? -1.019 2.161 24.019 1.00 92.81 85 SER A C 1
ATOM 664 O O . SER A 1 85 ? -1.433 3.283 24.304 1.00 92.81 85 SER A O 1
ATOM 666 N N . THR A 1 86 ? -1.827 1.101 23.997 1.00 93.44 86 THR A N 1
ATOM 667 C CA . THR A 1 86 ? -3.266 1.158 24.283 1.00 93.44 86 THR A CA 1
ATOM 668 C C . THR A 1 86 ? -3.697 -0.030 25.144 1.00 93.44 86 THR A C 1
ATOM 670 O O . THR A 1 86 ? -2.915 -0.938 25.402 1.00 93.44 86 THR A O 1
ATOM 673 N N . SER A 1 87 ? -4.949 -0.039 25.606 1.00 92.94 87 SER A N 1
ATOM 674 C CA . SER A 1 87 ? -5.530 -1.187 26.319 1.00 92.94 87 SER A CA 1
ATOM 675 C C . SER A 1 87 ? -6.021 -2.306 25.390 1.00 92.94 87 SER A C 1
ATOM 677 O O . SER A 1 87 ? -6.536 -3.316 25.868 1.00 92.94 87 SER A O 1
ATOM 679 N N . PHE A 1 88 ? -5.899 -2.129 24.073 1.00 93.69 88 PHE A N 1
ATOM 680 C CA . PHE A 1 88 ? -6.312 -3.115 23.083 1.00 93.69 88 PHE A CA 1
ATOM 681 C C . PHE A 1 88 ? -5.223 -4.160 22.867 1.00 93.69 88 PHE A C 1
ATOM 683 O O . PHE A 1 88 ? -4.039 -3.844 22.859 1.00 93.69 88 PHE A O 1
ATOM 690 N N . ASN A 1 89 ? -5.630 -5.405 22.636 1.00 92.31 89 ASN A N 1
ATOM 691 C CA . ASN A 1 89 ? -4.724 -6.536 22.425 1.00 92.31 89 ASN A CA 1
ATOM 692 C C . ASN A 1 89 ? -5.063 -7.369 21.178 1.00 92.31 89 ASN A C 1
ATOM 694 O O . ASN A 1 89 ? -4.399 -8.369 20.918 1.00 92.31 89 ASN A O 1
ATOM 698 N N . GLN A 1 90 ? -6.083 -6.969 20.417 1.00 92.94 90 GLN A N 1
ATOM 699 C CA . GLN A 1 90 ? -6.536 -7.666 19.219 1.00 92.94 90 GLN A CA 1
ATOM 700 C C . GLN A 1 90 ? -6.988 -6.667 18.147 1.00 92.94 90 GLN A C 1
ATOM 702 O O . GLN A 1 90 ? -7.479 -5.580 18.459 1.00 92.94 90 GLN A O 1
ATOM 707 N N . VAL A 1 91 ? -6.808 -7.060 16.886 1.00 95.62 91 VAL A N 1
ATOM 708 C CA . VAL A 1 91 ? -7.373 -6.423 15.692 1.00 95.62 91 VAL A CA 1
ATOM 709 C C . VAL A 1 91 ? -8.064 -7.515 14.882 1.00 95.62 91 VAL A C 1
ATOM 711 O O . VAL A 1 91 ? -7.468 -8.565 14.662 1.00 95.62 91 VAL A O 1
ATOM 714 N N . ASP A 1 92 ? -9.303 -7.274 14.454 1.00 95.69 92 ASP A N 1
ATOM 715 C CA . ASP A 1 92 ? -10.096 -8.274 13.726 1.00 95.69 92 ASP A CA 1
ATOM 716 C C . ASP A 1 92 ? -9.673 -8.386 12.257 1.00 95.69 92 ASP A C 1
ATOM 718 O O . ASP A 1 92 ? -9.512 -9.482 11.728 1.00 95.69 92 ASP A O 1
ATOM 722 N N . HIS A 1 93 ? -9.456 -7.241 11.601 1.00 97.12 93 HIS A N 1
ATOM 723 C CA . HIS A 1 93 ? -9.137 -7.178 10.179 1.00 97.12 93 HIS A CA 1
ATOM 724 C C . HIS A 1 93 ? -8.127 -6.078 9.854 1.00 97.12 93 HIS A C 1
ATOM 726 O O . HIS A 1 93 ? -8.157 -4.983 10.422 1.00 97.12 93 HIS A O 1
ATOM 732 N N . ILE A 1 94 ? -7.285 -6.340 8.856 1.00 98.25 94 ILE A N 1
ATOM 733 C CA . ILE A 1 94 ? -6.427 -5.344 8.216 1.00 98.25 94 ILE A CA 1
ATOM 734 C C . ILE A 1 94 ? -7.012 -5.006 6.849 1.00 98.25 94 ILE A C 1
ATOM 736 O O . ILE A 1 94 ? -7.176 -5.866 5.989 1.00 98.25 94 ILE A O 1
ATOM 740 N N . VAL A 1 95 ? -7.265 -3.721 6.619 1.00 97.88 95 VAL A N 1
ATOM 741 C CA . VAL A 1 95 ? -7.661 -3.207 5.304 1.00 97.88 95 VAL A CA 1
ATOM 742 C C . VAL A 1 95 ? -6.471 -2.486 4.677 1.00 97.88 95 VAL A C 1
ATOM 744 O O . VAL A 1 95 ? -5.991 -1.489 5.230 1.00 97.88 95 VAL A O 1
ATOM 747 N N . LEU A 1 96 ? -5.980 -2.988 3.543 1.00 98.12 96 LEU A N 1
ATOM 748 C CA . LEU A 1 96 ? -4.887 -2.387 2.776 1.00 98.12 96 LEU A CA 1
ATOM 749 C C . LEU A 1 96 ? -5.436 -1.424 1.722 1.00 98.12 96 LEU A C 1
ATOM 751 O O . LEU A 1 96 ? -6.274 -1.793 0.906 1.00 98.12 96 LEU A O 1
ATOM 755 N N . ALA A 1 97 ? -4.936 -0.197 1.725 1.00 97.50 97 ALA A N 1
ATOM 756 C CA . ALA A 1 97 ? -5.294 0.878 0.812 1.00 97.50 97 ALA A CA 1
ATOM 757 C C . ALA A 1 97 ? -4.030 1.533 0.235 1.00 97.50 97 ALA A C 1
ATOM 759 O O . ALA A 1 97 ? -2.906 1.180 0.601 1.00 97.50 97 ALA A O 1
ATOM 760 N N . GLY A 1 98 ? -4.219 2.492 -0.665 1.00 95.69 98 GLY A N 1
ATOM 761 C CA . GLY A 1 98 ? -3.126 3.196 -1.324 1.00 95.69 98 GLY A CA 1
ATOM 762 C C . GLY A 1 98 ? -2.625 2.480 -2.574 1.00 95.69 98 GLY A C 1
ATOM 763 O O . GLY A 1 98 ? -3.011 1.352 -2.886 1.00 95.69 98 GLY A O 1
ATOM 764 N N . GLY A 1 99 ? -1.757 3.157 -3.323 1.00 92.81 99 GLY A N 1
ATOM 765 C CA . GLY A 1 99 ? -1.273 2.670 -4.617 1.00 92.81 99 GLY A CA 1
ATOM 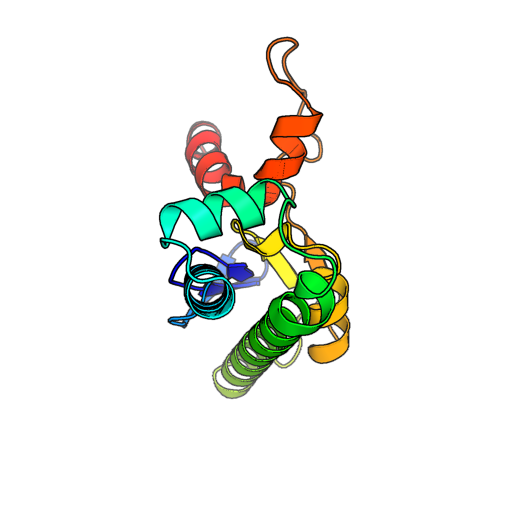766 C C . GLY A 1 99 ? -0.483 1.364 -4.529 1.00 92.81 99 GLY A C 1
ATOM 767 O O . GLY A 1 99 ? -0.501 0.589 -5.476 1.00 92.81 99 GLY A O 1
ATOM 768 N N . CYS A 1 100 ? 0.170 1.072 -3.400 1.00 94.38 100 CYS A N 1
ATOM 769 C CA . CYS A 1 100 ? 0.921 -0.179 -3.255 1.00 94.38 100 CYS A CA 1
ATOM 770 C C . CYS A 1 100 ? 0.027 -1.386 -2.936 1.00 94.38 100 CYS A C 1
ATOM 772 O O . CYS A 1 100 ? 0.463 -2.518 -3.126 1.00 94.38 100 CYS A O 1
ATOM 774 N N . ALA A 1 101 ? -1.218 -1.170 -2.494 1.00 95.38 101 ALA A N 1
ATOM 775 C CA . ALA A 1 101 ? -2.137 -2.254 -2.144 1.00 95.38 101 ALA A CA 1
ATOM 776 C C . ALA A 1 101 ? -2.547 -3.124 -3.347 1.00 95.38 101 ALA A C 1
ATOM 778 O O . ALA A 1 101 ? -3.031 -4.236 -3.165 1.00 95.38 101 ALA A O 1
ATOM 779 N N . VAL A 1 102 ? -2.322 -2.640 -4.573 1.00 91.81 102 VAL A N 1
ATOM 780 C CA . VAL A 1 102 ? -2.610 -3.361 -5.825 1.00 91.81 102 VAL A CA 1
ATOM 781 C C . VAL A 1 102 ? -1.577 -4.447 -6.146 1.00 91.81 102 VAL A C 1
ATOM 783 O O . VAL A 1 102 ? -1.761 -5.214 -7.089 1.00 91.81 102 VAL A O 1
ATOM 786 N N . MET A 1 103 ? -0.470 -4.499 -5.399 1.00 93.06 103 MET A N 1
ATOM 787 C CA . MET A 1 103 ? 0.620 -5.433 -5.651 1.00 93.06 103 MET A CA 1
ATOM 788 C C . MET A 1 103 ? 0.155 -6.887 -5.436 1.00 93.06 103 MET A C 1
ATOM 790 O O . MET A 1 103 ? -0.357 -7.209 -4.358 1.00 93.06 103 MET A O 1
ATOM 794 N N . PRO A 1 104 ? 0.325 -7.781 -6.430 1.00 92.94 104 PRO A N 1
ATOM 795 C CA . PRO A 1 104 ? -0.168 -9.152 -6.334 1.00 92.94 104 PRO A CA 1
ATOM 796 C C . PRO A 1 104 ? 0.420 -9.911 -5.140 1.00 92.94 104 PRO A C 1
ATOM 798 O O . PRO A 1 104 ? 1.635 -9.944 -4.954 1.00 92.94 104 PRO A O 1
ATOM 801 N N . GLY A 1 105 ? -0.448 -10.546 -4.348 1.00 95.12 105 GLY A N 1
ATOM 802 C CA . GLY A 1 105 ? -0.061 -11.341 -3.176 1.00 95.12 105 GLY A CA 1
ATOM 803 C C . GLY A 1 105 ? 0.251 -10.529 -1.914 1.00 95.12 105 GLY A C 1
ATOM 804 O O . GLY A 1 105 ? 0.527 -11.124 -0.875 1.00 95.12 105 GLY A O 1
ATOM 805 N N . LEU A 1 106 ? 0.178 -9.191 -1.952 1.00 97.12 106 LEU A N 1
ATOM 806 C CA . LEU A 1 106 ? 0.492 -8.368 -0.780 1.00 97.12 106 LEU A CA 1
ATOM 807 C C . LEU A 1 106 ? -0.437 -8.657 0.407 1.00 97.12 106 LEU A C 1
ATOM 809 O O . LEU A 1 106 ? 0.033 -8.728 1.540 1.00 97.12 106 LEU A O 1
ATOM 813 N N . GLY A 1 107 ? -1.737 -8.840 0.152 1.00 97.31 107 GLY A N 1
ATOM 814 C CA . GLY A 1 107 ? -2.708 -9.195 1.191 1.00 97.31 107 GLY A CA 1
ATOM 815 C C . GLY A 1 107 ? -2.321 -10.480 1.923 1.00 97.31 107 GLY A C 1
ATOM 816 O O . GLY A 1 107 ? -2.307 -10.498 3.151 1.00 97.31 107 GLY A O 1
ATOM 817 N N . ASP A 1 108 ? -1.903 -11.505 1.178 1.00 97.69 108 ASP A N 1
ATOM 818 C CA . ASP A 1 108 ? -1.477 -12.790 1.737 1.00 97.69 108 ASP A CA 1
ATOM 819 C C . ASP A 1 108 ? -0.184 -12.651 2.546 1.00 97.69 108 ASP A C 1
ATOM 821 O O . ASP A 1 108 ? -0.084 -13.177 3.653 1.00 97.69 108 ASP A O 1
ATOM 825 N N . VAL A 1 109 ? 0.806 -11.910 2.029 1.00 98.25 109 VAL A N 1
ATOM 826 C CA . VAL A 1 109 ? 2.084 -11.684 2.727 1.00 98.25 109 VAL A CA 1
ATOM 827 C C . VAL A 1 109 ? 1.866 -10.933 4.041 1.00 98.25 109 VAL A C 1
ATOM 829 O O . VAL A 1 109 ? 2.426 -11.312 5.073 1.00 98.25 109 VAL A O 1
ATOM 832 N N . VAL A 1 110 ? 1.035 -9.886 4.026 1.00 98.31 110 VAL A N 1
ATOM 833 C CA . VAL A 1 110 ? 0.701 -9.122 5.233 1.00 98.31 110 VAL A CA 1
ATOM 834 C C . VAL A 1 110 ? -0.095 -9.981 6.210 1.00 98.31 110 VAL A C 1
ATOM 836 O O . VAL A 1 110 ? 0.290 -10.049 7.376 1.00 98.31 110 VAL A O 1
ATOM 839 N N . GLY A 1 111 ? -1.140 -10.672 5.754 1.00 97.88 111 GLY A N 1
ATOM 840 C CA . GLY A 1 111 ? -1.985 -11.500 6.614 1.00 97.88 111 GLY A CA 1
ATOM 841 C C . GLY A 1 111 ? -1.219 -12.652 7.258 1.00 97.88 111 GLY A C 1
ATOM 842 O O . GLY A 1 111 ? -1.306 -12.854 8.469 1.00 97.88 111 GLY A O 1
ATOM 843 N N . ALA A 1 112 ? -0.372 -13.341 6.489 1.00 97.75 112 ALA A N 1
ATOM 844 C CA . ALA A 1 112 ? 0.474 -14.414 7.001 1.00 97.75 112 ALA A CA 1
ATOM 845 C C . ALA A 1 112 ? 1.483 -13.916 8.043 1.00 97.75 112 ALA A C 1
ATOM 847 O O . ALA A 1 112 ? 1.762 -14.614 9.015 1.00 97.75 112 ALA A O 1
ATOM 848 N N . ARG A 1 113 ? 2.038 -12.713 7.878 1.00 97.19 113 ARG A N 1
ATOM 849 C CA . ARG A 1 113 ? 3.005 -12.178 8.842 1.00 97.19 113 ARG A CA 1
ATOM 850 C C . ARG A 1 113 ? 2.340 -11.604 10.090 1.00 97.19 113 ARG A C 1
ATOM 852 O O . ARG A 1 113 ? 2.820 -11.842 11.194 1.00 97.19 113 ARG A O 1
ATOM 859 N N . ALA A 1 114 ? 1.270 -10.837 9.907 1.00 96.12 114 ALA A N 1
ATOM 860 C CA . ALA A 1 114 ? 0.549 -10.184 10.991 1.00 96.12 114 ALA A CA 1
ATOM 861 C C . ALA A 1 114 ? -0.344 -11.156 11.774 1.00 96.12 114 ALA A C 1
ATOM 863 O O . ALA A 1 114 ? -0.717 -10.833 12.897 1.00 96.12 114 ALA A O 1
ATOM 864 N N . GLN A 1 115 ? -0.667 -12.324 11.200 1.00 96.62 115 GLN A N 1
ATOM 865 C CA . GLN A 1 115 ? -1.644 -13.279 11.737 1.00 96.62 115 GLN A CA 1
ATOM 866 C C . GLN A 1 115 ? -3.024 -12.628 11.942 1.00 96.62 115 GLN A C 1
ATOM 868 O O . GLN A 1 115 ? -3.705 -12.877 12.932 1.00 96.62 115 GLN A O 1
ATOM 873 N N . VAL A 1 116 ? -3.416 -11.764 11.000 1.00 97.44 116 VAL A N 1
ATOM 874 C CA . VAL A 1 116 ? -4.708 -11.066 10.988 1.00 97.44 116 VAL A CA 1
ATOM 875 C C . VAL A 1 116 ? -5.280 -11.123 9.579 1.00 97.44 116 VAL A C 1
ATOM 877 O O . VAL A 1 116 ? -4.569 -10.868 8.600 1.00 97.44 116 VAL A O 1
ATOM 880 N N . ASP A 1 117 ? -6.574 -11.414 9.479 1.00 97.00 117 ASP A N 1
ATOM 881 C CA . ASP A 1 117 ? -7.290 -11.444 8.209 1.00 97.00 117 ASP A CA 1
ATOM 882 C C . ASP A 1 117 ? -7.124 -10.115 7.471 1.00 97.00 117 ASP A C 1
ATOM 884 O O . ASP A 1 117 ? -7.450 -9.042 7.984 1.00 97.00 117 ASP A O 1
ATOM 888 N N . THR A 1 118 ? -6.581 -10.187 6.258 1.00 98.06 118 THR A N 1
ATOM 889 C CA . THR A 1 118 ? -6.176 -9.009 5.492 1.00 98.06 118 THR A CA 1
ATOM 890 C C . THR A 1 118 ? -6.933 -8.940 4.176 1.00 98.06 118 THR A C 1
ATOM 892 O O . THR A 1 118 ? -6.947 -9.895 3.404 1.00 98.06 118 THR A O 1
ATOM 895 N N . ILE A 1 119 ? -7.537 -7.785 3.899 1.00 96.50 119 ILE A N 1
ATOM 896 C CA . ILE A 1 119 ? -8.293 -7.519 2.673 1.00 96.50 119 ILE A CA 1
ATOM 897 C C . ILE A 1 119 ? -7.761 -6.280 1.955 1.00 96.50 119 ILE A C 1
ATOM 899 O O . ILE A 1 119 ? -7.276 -5.332 2.575 1.00 96.50 119 ILE A O 1
ATOM 903 N N . ILE A 1 120 ? -7.885 -6.270 0.629 1.00 97.00 120 ILE A N 1
ATOM 904 C CA . ILE A 1 120 ? -7.598 -5.092 -0.193 1.00 97.00 120 ILE A CA 1
ATOM 905 C C . ILE A 1 120 ? -8.843 -4.203 -0.244 1.00 97.00 120 ILE A C 1
ATOM 907 O O . ILE A 1 120 ? -9.949 -4.675 -0.506 1.00 97.00 120 ILE A O 1
ATOM 911 N N . ALA A 1 121 ? -8.666 -2.909 0.011 1.00 95.88 121 ALA A N 1
ATOM 912 C CA . ALA A 1 121 ? -9.746 -1.939 0.030 1.00 95.88 121 ALA A CA 1
ATOM 913 C C . ALA A 1 121 ? -10.381 -1.782 -1.355 1.00 95.88 121 ALA A C 1
ATOM 915 O O . ALA A 1 121 ? -9.698 -1.543 -2.350 1.00 95.88 121 ALA A O 1
ATOM 916 N N . ASN A 1 122 ? -11.710 -1.818 -1.400 1.00 94.94 122 ASN A N 1
ATOM 917 C CA . ASN A 1 122 ? -12.481 -1.401 -2.561 1.00 94.94 122 ASN A CA 1
ATOM 918 C C . ASN A 1 122 ? -13.604 -0.458 -2.100 1.00 94.94 122 ASN A C 1
ATOM 920 O O . ASN A 1 122 ? -14.661 -0.944 -1.692 1.00 94.94 122 ASN A O 1
ATOM 924 N N . PRO A 1 123 ? -13.409 0.873 -2.168 1.00 93.62 123 PRO A N 1
ATOM 925 C CA . PRO A 1 123 ? -14.425 1.831 -1.731 1.00 93.62 123 PRO A CA 1
ATOM 926 C C . PRO A 1 123 ? -15.690 1.808 -2.597 1.00 93.62 123 PRO A C 1
ATOM 928 O O . PRO A 1 123 ? -16.711 2.353 -2.199 1.00 93.62 123 PRO A O 1
ATOM 931 N N . PHE A 1 124 ? -15.635 1.188 -3.778 1.00 93.81 124 PHE A N 1
ATOM 932 C CA . PHE A 1 124 ? -16.741 1.147 -4.730 1.00 93.81 124 PHE A CA 1
ATOM 933 C C . PHE A 1 124 ? -17.581 -0.130 -4.618 1.00 93.81 124 PHE A C 1
ATOM 935 O O . PHE A 1 124 ? -18.519 -0.319 -5.395 1.00 93.81 124 PHE A O 1
ATOM 942 N N . ALA A 1 125 ? -17.257 -1.026 -3.680 1.00 90.44 125 ALA A N 1
ATOM 943 C CA . ALA A 1 125 ? -18.059 -2.215 -3.427 1.00 90.44 125 ALA A CA 1
ATOM 944 C C . ALA A 1 125 ? -19.499 -1.812 -3.055 1.00 90.44 125 ALA A C 1
ATOM 946 O O . ALA A 1 125 ? -19.720 -1.000 -2.163 1.00 90.44 125 ALA A O 1
ATOM 947 N N . GLY A 1 126 ? -20.484 -2.358 -3.775 1.00 89.81 126 GLY A N 1
ATOM 948 C CA . GLY A 1 126 ? -21.900 -2.016 -3.594 1.00 89.81 126 GLY A CA 1
ATOM 949 C C . GLY A 1 126 ? -22.358 -0.719 -4.279 1.00 89.81 126 GLY A C 1
ATOM 950 O O . GLY A 1 126 ? -23.545 -0.406 -4.229 1.00 89.81 126 GLY A O 1
ATOM 951 N N . MET A 1 127 ? -21.473 0.020 -4.957 1.00 92.56 127 MET A N 1
ATOM 952 C CA . MET A 1 127 ? -21.856 1.209 -5.726 1.00 92.56 127 MET A CA 1
ATOM 953 C C . MET A 1 127 ? -22.329 0.855 -7.141 1.00 92.56 127 MET A C 1
ATOM 955 O O . MET A 1 127 ? -21.809 -0.052 -7.790 1.00 92.56 127 MET A O 1
ATOM 959 N N . THR A 1 128 ? -23.289 1.626 -7.660 1.00 93.38 128 THR A N 1
ATOM 960 C CA . THR A 1 128 ? -23.692 1.535 -9.071 1.00 93.38 128 THR A CA 1
ATOM 961 C C . THR A 1 128 ? -22.713 2.314 -9.945 1.00 93.38 128 THR A C 1
ATOM 963 O O . THR A 1 128 ? -22.467 3.497 -9.711 1.00 93.38 128 THR A O 1
ATOM 966 N N . LEU A 1 129 ? -22.171 1.667 -10.979 1.00 92.62 129 LEU A N 1
ATOM 967 C CA . LEU A 1 129 ? -21.245 2.303 -11.915 1.00 92.62 129 LEU A CA 1
ATOM 968 C C . LEU A 1 129 ? -21.991 2.922 -13.101 1.00 92.62 129 LEU A C 1
ATOM 970 O O . LEU A 1 129 ? -22.822 2.281 -13.740 1.00 92.62 129 LEU A O 1
ATOM 974 N N . SER A 1 130 ? -21.655 4.172 -13.425 1.00 94.50 130 SER A N 1
ATOM 975 C CA . SER A 1 130 ? -22.123 4.835 -14.648 1.00 94.50 130 SER A CA 1
ATOM 976 C C . SER A 1 130 ? -21.554 4.156 -15.897 1.00 94.50 130 SER A C 1
ATOM 978 O O . SER A 1 130 ? -20.403 3.722 -15.897 1.00 94.50 130 SER A O 1
ATOM 980 N N . SER A 1 131 ? -22.307 4.159 -17.001 1.00 93.81 131 SER A N 1
ATOM 981 C CA . SER A 1 131 ? -21.871 3.617 -18.301 1.00 93.81 131 SER A CA 1
ATOM 982 C C . SER A 1 131 ? -20.622 4.297 -18.876 1.00 93.81 131 SER A C 1
ATOM 984 O O . SER A 1 131 ? -19.957 3.740 -19.745 1.00 93.81 131 SER A O 1
ATOM 986 N N . LYS A 1 132 ? -20.279 5.493 -18.383 1.00 95.12 132 LYS A N 1
ATOM 987 C CA . LYS A 1 132 ? -19.064 6.228 -18.767 1.00 95.12 132 LYS A CA 1
ATOM 988 C C . LYS A 1 132 ? -17.810 5.754 -18.025 1.00 95.12 132 LYS A C 1
ATOM 990 O O . LYS A 1 132 ? -16.701 6.116 -18.412 1.00 95.12 132 LYS A O 1
ATOM 995 N N . VAL A 1 133 ? -17.965 4.981 -16.951 1.00 94.12 133 VAL A N 1
ATOM 996 C CA . VAL A 1 133 ? -16.856 4.495 -16.126 1.00 94.12 133 VAL A CA 1
ATOM 997 C C . VAL A 1 133 ? -16.428 3.125 -16.628 1.00 94.12 133 VAL A C 1
ATOM 999 O O . VAL A 1 133 ? -17.247 2.228 -16.790 1.00 94.12 133 VAL A O 1
ATOM 1002 N N . ARG A 1 134 ? -15.124 2.946 -16.852 1.00 94.56 134 ARG A N 1
ATOM 1003 C CA . ARG A 1 134 ? -14.544 1.655 -17.241 1.00 94.56 134 ARG A CA 1
ATOM 1004 C C . ARG A 1 134 ? -14.308 0.814 -15.979 1.00 94.56 134 ARG A C 1
ATOM 1006 O O . ARG A 1 134 ? -13.375 1.138 -15.243 1.00 94.56 134 ARG A O 1
ATOM 1013 N N . PRO A 1 135 ? -15.064 -0.275 -15.730 1.00 91.62 135 PRO A N 1
ATOM 1014 C CA . PRO A 1 135 ? -15.006 -0.980 -14.446 1.00 91.62 135 PRO A CA 1
ATOM 1015 C C . PRO A 1 135 ? -13.627 -1.571 -14.140 1.00 91.62 135 PRO A C 1
ATOM 1017 O O . PRO A 1 135 ? -13.148 -1.471 -13.019 1.00 91.62 135 PRO A O 1
ATOM 1020 N N . LYS A 1 136 ? -12.948 -2.127 -15.153 1.00 90.19 136 LYS A N 1
ATOM 1021 C CA . LYS A 1 136 ? -11.609 -2.716 -14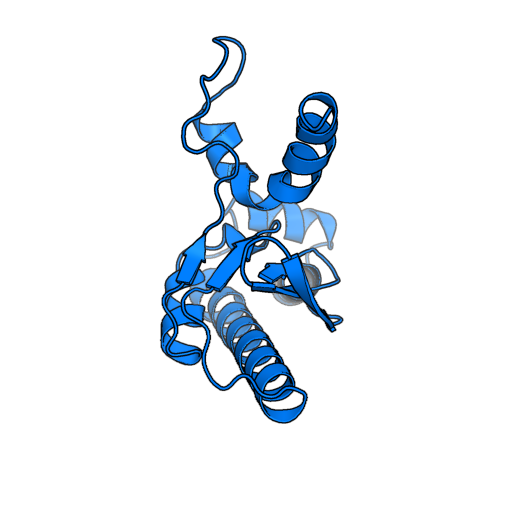.985 1.00 90.19 136 LYS A CA 1
ATOM 1022 C C . LYS A 1 136 ? -10.566 -1.693 -14.530 1.00 90.19 136 LYS A C 1
ATOM 1024 O O . LYS A 1 136 ? -9.789 -1.988 -13.635 1.00 90.19 136 LYS A O 1
ATOM 1029 N N . ALA A 1 137 ? -10.570 -0.502 -15.131 1.00 90.12 137 ALA A N 1
ATOM 1030 C CA . ALA A 1 137 ? -9.644 0.565 -14.755 1.00 90.12 137 ALA A CA 1
ATOM 1031 C C . ALA A 1 137 ? -9.949 1.085 -13.343 1.00 90.12 137 ALA A C 1
ATOM 1033 O O . ALA A 1 137 ? -9.039 1.253 -12.545 1.00 90.12 137 ALA A O 1
ATOM 1034 N N . LEU A 1 138 ? -11.236 1.254 -13.012 1.00 91.69 138 LEU A N 1
ATOM 1035 C CA . LEU A 1 138 ? -11.650 1.673 -11.674 1.00 91.69 138 LEU A CA 1
ATOM 1036 C C . LEU A 1 138 ? -11.177 0.693 -10.596 1.00 91.69 138 LEU A C 1
ATOM 1038 O O . LEU A 1 138 ? -10.639 1.123 -9.586 1.00 91.69 138 LEU A O 1
ATOM 1042 N N . LEU A 1 139 ? -11.375 -0.612 -10.808 1.00 89.56 139 LEU A N 1
ATOM 1043 C CA . LEU A 1 139 ? -10.980 -1.639 -9.842 1.00 89.56 139 LEU A CA 1
ATOM 1044 C C . LEU A 1 139 ? -9.459 -1.757 -9.698 1.00 89.56 139 LEU A C 1
ATOM 1046 O O . LEU A 1 139 ? -8.989 -2.018 -8.596 1.00 89.56 139 LEU A O 1
ATOM 1050 N N . ALA A 1 140 ? -8.701 -1.529 -10.775 1.00 88.19 140 ALA A N 1
ATOM 1051 C CA . ALA A 1 140 ? -7.240 -1.512 -10.723 1.00 88.19 140 ALA A CA 1
ATOM 1052 C C . ALA A 1 140 ? -6.704 -0.377 -9.837 1.00 88.19 140 ALA A C 1
ATOM 1054 O O . ALA A 1 140 ? -5.723 -0.573 -9.131 1.00 88.19 140 ALA A O 1
ATOM 1055 N N . ASP A 1 141 ? -7.377 0.776 -9.825 1.00 90.50 141 ASP A N 1
ATOM 1056 C CA . ASP A 1 141 ? -6.976 1.932 -9.019 1.00 90.50 141 ASP A CA 1
ATOM 1057 C C . ASP A 1 141 ? -7.746 2.036 -7.686 1.00 90.50 141 ASP A C 1
ATOM 1059 O O . ASP A 1 141 ? -7.447 2.905 -6.865 1.00 90.50 141 ASP A O 1
ATOM 1063 N N . ALA A 1 142 ? -8.725 1.160 -7.433 1.00 93.00 142 ALA A N 1
ATOM 1064 C CA . ALA A 1 142 ? -9.688 1.299 -6.338 1.00 93.00 142 ALA A CA 1
ATOM 1065 C C . ALA A 1 142 ? -9.068 1.518 -4.945 1.00 93.00 142 ALA A C 1
ATOM 1067 O O . ALA A 1 142 ? -9.511 2.444 -4.258 1.00 93.00 142 ALA A O 1
ATOM 1068 N N . PRO A 1 143 ? -8.019 0.780 -4.530 1.00 92.44 143 PRO A N 1
ATOM 1069 C CA . PRO A 1 143 ? -7.400 0.989 -3.221 1.00 92.44 143 PRO A CA 1
ATOM 1070 C C . PRO A 1 143 ? -6.770 2.380 -3.069 1.00 92.44 143 PRO A C 1
ATOM 1072 O O . PRO A 1 143 ? -6.758 2.936 -1.972 1.00 92.44 143 PRO A O 1
ATOM 1075 N N . SER A 1 144 ? -6.277 2.968 -4.166 1.00 92.88 144 SER A N 1
ATOM 1076 C CA . SER A 1 144 ? -5.674 4.308 -4.178 1.00 92.88 144 SER A CA 1
ATOM 1077 C C . SER A 1 144 ? -6.705 5.440 -4.113 1.00 92.88 144 SER A C 1
ATOM 1079 O O . SER A 1 144 ? -6.370 6.575 -3.780 1.00 92.88 144 SER A O 1
ATOM 1081 N N . LEU A 1 145 ? -7.976 5.135 -4.387 1.00 94.06 145 LEU A N 1
ATOM 1082 C CA . LEU A 1 145 ? -9.062 6.111 -4.454 1.00 94.06 145 LEU A CA 1
ATOM 1083 C C . LEU A 1 145 ? -9.862 6.220 -3.148 1.00 94.06 145 LEU A C 1
ATOM 1085 O O . LEU A 1 145 ? -10.851 6.950 -3.109 1.00 94.06 145 LEU A O 1
ATOM 1089 N N . MET A 1 146 ? -9.435 5.556 -2.068 1.00 92.88 146 MET A N 1
ATOM 1090 C CA . MET A 1 146 ? -10.093 5.612 -0.753 1.00 92.88 146 MET A CA 1
ATOM 1091 C C . MET A 1 146 ? -10.284 7.052 -0.253 1.00 92.88 146 MET A C 1
ATOM 1093 O O . MET A 1 146 ? -11.400 7.444 0.089 1.00 92.88 146 MET A O 1
ATOM 1097 N N . ALA A 1 147 ? -9.222 7.864 -0.274 1.00 90.31 147 ALA A N 1
ATOM 1098 C CA . ALA A 1 147 ? -9.285 9.258 0.167 1.00 90.31 147 ALA A CA 1
ATOM 1099 C C . ALA A 1 147 ? -10.210 10.106 -0.725 1.00 90.31 147 ALA A C 1
ATOM 1101 O O . ALA A 1 147 ? -11.056 10.845 -0.223 1.00 90.31 147 ALA A O 1
ATOM 1102 N N . ALA A 1 148 ? -10.100 9.959 -2.050 1.00 92.25 148 ALA A N 1
ATOM 1103 C CA . ALA A 1 148 ? -10.949 10.673 -3.004 1.00 92.25 148 ALA A CA 1
ATOM 1104 C C . ALA A 1 148 ? -12.434 10.300 -2.847 1.00 92.25 148 ALA A C 1
ATOM 1106 O O . ALA A 1 148 ? -13.300 11.174 -2.888 1.00 92.25 148 ALA A O 1
ATOM 1107 N N . CYS A 1 149 ? -12.727 9.018 -2.612 1.00 92.19 149 CYS A N 1
ATOM 1108 C CA . CYS A 1 149 ? -14.077 8.539 -2.346 1.00 92.19 149 CYS A CA 1
ATOM 1109 C C . CYS A 1 149 ? -14.646 9.154 -1.061 1.00 92.19 149 CYS A C 1
ATOM 1111 O O . CYS A 1 149 ? -15.758 9.675 -1.080 1.00 92.19 149 CYS A O 1
ATOM 1113 N N . GLY A 1 150 ? -13.880 9.158 0.035 1.00 90.06 150 GLY A N 1
ATOM 1114 C CA . GLY A 1 150 ? -14.305 9.773 1.297 1.00 90.06 150 GLY A CA 1
ATOM 1115 C C . GLY A 1 150 ? -14.596 11.272 1.162 1.00 90.06 150 GLY A C 1
ATOM 1116 O O . GLY A 1 150 ? -15.619 11.756 1.643 1.00 90.06 150 GLY A O 1
ATOM 1117 N N . LEU A 1 151 ? -13.751 12.007 0.428 1.00 91.69 151 LEU A N 1
ATOM 1118 C CA . LEU A 1 151 ? -13.982 13.428 0.141 1.00 91.69 151 LEU A CA 1
ATOM 1119 C C . LEU A 1 151 ? -15.283 13.669 -0.638 1.00 91.69 151 LEU A C 1
ATOM 1121 O O . LEU A 1 151 ? -15.979 14.647 -0.369 1.00 91.69 151 LEU A O 1
ATOM 1125 N N . ALA A 1 152 ? -15.629 12.785 -1.579 1.00 92.25 152 ALA A N 1
ATOM 1126 C CA . ALA A 1 152 ? -16.880 12.870 -2.331 1.00 92.25 152 ALA A CA 1
ATOM 1127 C C . ALA A 1 152 ? -18.110 12.508 -1.478 1.00 92.25 152 ALA A C 1
ATOM 1129 O O . ALA A 1 152 ? -19.163 13.135 -1.624 1.00 92.25 152 ALA A O 1
ATOM 1130 N N . LEU A 1 153 ? -17.976 11.530 -0.573 1.00 90.12 153 LEU A N 1
ATOM 1131 C CA . LEU A 1 153 ? -19.052 11.090 0.321 1.00 90.12 153 LEU A CA 1
ATOM 1132 C C . LEU A 1 153 ? -19.458 12.151 1.345 1.00 90.12 153 LEU A C 1
ATOM 1134 O O . LEU A 1 153 ? -20.626 12.196 1.716 1.00 90.12 153 LEU A O 1
ATOM 1138 N N . ARG A 1 154 ? -18.554 13.071 1.703 1.00 87.75 154 ARG A N 1
ATOM 1139 C CA . ARG A 1 154 ? -18.815 14.169 2.650 1.00 87.75 154 ARG A CA 1
ATOM 1140 C C . ARG A 1 154 ? -20.071 14.992 2.330 1.00 87.75 154 ARG A C 1
ATOM 1142 O O . ARG A 1 154 ? -20.649 15.607 3.218 1.00 87.75 154 ARG A O 1
ATOM 1149 N N . ARG A 1 155 ? -20.506 15.029 1.065 1.00 83.56 155 ARG A N 1
ATOM 1150 C CA . ARG A 1 155 ? -21.748 15.704 0.652 1.00 83.56 155 ARG A CA 1
ATOM 1151 C C . ARG A 1 155 ? -23.021 15.038 1.207 1.00 83.56 155 ARG A C 1
ATOM 1153 O O . ARG A 1 155 ? -24.050 15.704 1.266 1.00 83.56 155 ARG A O 1
ATOM 1160 N N . PHE A 1 156 ? -22.967 13.755 1.552 1.00 79.88 156 PHE A N 1
ATOM 1161 C CA . PHE A 1 156 ? -24.110 12.957 2.004 1.00 79.88 156 PHE A CA 1
ATOM 1162 C C . PHE A 1 156 ? -24.164 12.775 3.529 1.00 79.88 156 PHE A C 1
ATOM 1164 O O . PHE A 1 156 ? -25.157 12.255 4.021 1.00 79.88 156 PHE A O 1
ATOM 1171 N N . ASP A 1 157 ? -23.147 13.237 4.265 1.00 64.31 157 ASP A N 1
ATOM 1172 C CA . ASP A 1 157 ? -23.074 13.196 5.738 1.00 64.31 157 ASP A CA 1
ATOM 1173 C C . ASP A 1 157 ? -23.820 14.373 6.417 1.00 64.31 157 ASP A C 1
ATOM 1175 O O . ASP A 1 157 ? -23.487 14.753 7.541 1.00 64.31 157 ASP A O 1
ATOM 1179 N N . ALA A 1 158 ? -24.780 14.994 5.719 1.00 44.44 158 ALA A N 1
ATOM 1180 C CA . ALA A 1 158 ? -25.568 16.134 6.201 1.00 44.44 158 ALA A CA 1
ATOM 1181 C C . ALA A 1 158 ? -26.892 15.700 6.841 1.00 44.44 158 ALA A C 1
ATOM 1183 O O . ALA A 1 158 ? -27.573 14.830 6.251 1.00 44.44 158 ALA A O 1
#